Protein AF-A0A9X5XL71-F1 (afdb_monomer_lite)

pLDDT: mean 79.46, std 19.75, range [36.97, 96.12]

Sequence (68 aa):
SVQAQRSGQPAFCVFTDKTLMAIAEAAPDDEGELARIPGVGVRKFNRFGADVLAICAGQEPTGGREGD

Radius of gyration: 12.52 Å; chains: 1; bounding box: 22×30×35 Å

Foldseek 3Di:
DDPDPPPPPPPCVLFDPQQVVQCQVQLDQDLVSNCPGPRCDPVNCVVCVQQSNCVSVVHHRPPDPPDD

Structure (mmCIF, N/CA/C/O backbone):
data_AF-A0A9X5XL71-F1
#
_entry.id   AF-A0A9X5XL71-F1
#
loop_
_atom_site.group_PDB
_atom_site.id
_atom_site.type_symbol
_atom_site.label_atom_id
_atom_site.label_alt_id
_atom_site.label_comp_id
_atom_site.label_asym_id
_atom_site.label_entity_id
_atom_site.label_seq_id
_atom_site.pdbx_PDB_ins_code
_atom_site.Cartn_x
_atom_site.Cartn_y
_atom_site.Cartn_z
_atom_site.occupancy
_atom_site.B_iso_or_equiv
_atom_site.auth_seq_id
_atom_site.auth_comp_id
_atom_site.auth_asym_id
_atom_site.auth_atom_id
_atom_site.pdbx_PDB_model_num
ATOM 1 N N . SER A 1 1 ? 6.686 11.931 24.635 1.00 41.44 1 SER A N 1
ATOM 2 C CA . SER A 1 1 ? 6.661 10.464 24.795 1.00 41.44 1 SER A CA 1
ATOM 3 C C . SER A 1 1 ? 6.444 9.817 23.437 1.00 41.44 1 SER A C 1
ATOM 5 O O . SER A 1 1 ? 5.304 9.682 23.031 1.00 41.44 1 SER A O 1
ATOM 7 N N . VAL A 1 2 ? 7.502 9.514 22.676 1.00 38.72 2 VAL A N 1
ATOM 8 C CA . VAL A 1 2 ? 7.373 8.894 21.331 1.00 38.72 2 VAL A CA 1
ATOM 9 C C . VAL A 1 2 ? 8.396 7.778 21.113 1.00 38.72 2 VAL A C 1
ATOM 11 O O . VAL A 1 2 ? 8.839 7.508 20.002 1.00 38.72 2 VAL A O 1
ATOM 14 N N . GLN A 1 3 ? 8.797 7.116 22.198 1.00 36.97 3 GLN A N 1
ATOM 15 C CA . GLN A 1 3 ? 9.609 5.914 22.096 1.00 36.97 3 GLN A CA 1
ATOM 16 C C . GLN A 1 3 ? 8.742 4.802 21.515 1.00 36.97 3 GLN A C 1
ATOM 18 O O . GLN A 1 3 ? 7.907 4.242 22.212 1.00 36.97 3 GLN A O 1
ATOM 23 N N . ALA A 1 4 ? 8.931 4.544 20.222 1.00 48.28 4 ALA A N 1
ATOM 24 C CA . ALA A 1 4 ? 9.136 3.223 19.641 1.00 48.28 4 ALA A CA 1
ATOM 25 C C . ALA A 1 4 ? 8.900 2.059 20.621 1.00 48.28 4 ALA A C 1
ATOM 27 O O . ALA A 1 4 ? 9.845 1.433 21.107 1.00 48.28 4 ALA A O 1
ATOM 28 N N . GLN A 1 5 ? 7.637 1.740 20.905 1.00 44.47 5 GLN A N 1
ATOM 29 C CA . GLN A 1 5 ? 7.301 0.560 21.696 1.00 44.47 5 GLN A CA 1
ATOM 30 C C . GLN A 1 5 ? 7.370 -0.647 20.756 1.00 44.47 5 GLN A C 1
ATOM 32 O O . GLN A 1 5 ? 6.373 -1.143 20.254 1.00 44.47 5 GLN A O 1
ATOM 37 N N . ARG A 1 6 ? 8.609 -1.023 20.420 1.00 44.34 6 ARG A N 1
ATOM 38 C CA . ARG A 1 6 ? 9.040 -2.309 19.845 1.00 44.34 6 ARG A CA 1
ATOM 39 C C . ARG A 1 6 ? 8.366 -2.752 18.532 1.00 44.34 6 ARG A C 1
ATOM 41 O O . ARG A 1 6 ? 8.278 -3.941 18.259 1.00 44.34 6 ARG A O 1
ATOM 48 N N . SER A 1 7 ? 8.066 -1.766 17.677 1.00 44.47 7 SER A N 1
ATOM 49 C CA . SER A 1 7 ? 7.347 -1.794 16.378 1.00 44.47 7 SER A CA 1
ATOM 50 C C . SER A 1 7 ? 5.860 -1.421 16.448 1.00 44.47 7 SER A C 1
ATOM 52 O O . SER A 1 7 ? 5.163 -1.572 15.458 1.00 44.47 7 SER A O 1
ATOM 54 N N . GLY A 1 8 ? 5.377 -0.857 17.562 1.00 41.03 8 GLY A N 1
ATOM 55 C CA . GLY A 1 8 ? 4.043 -0.244 17.711 1.00 41.03 8 GLY A CA 1
ATOM 56 C C . GLY A 1 8 ? 3.825 1.050 16.912 1.00 41.03 8 GLY A C 1
ATOM 57 O O . GLY A 1 8 ? 3.092 1.934 17.347 1.00 41.03 8 GLY A O 1
ATOM 58 N N . GLN A 1 9 ? 4.504 1.189 15.776 1.00 46.16 9 GLN A N 1
ATOM 59 C CA . GLN A 1 9 ? 4.178 2.165 14.749 1.00 46.16 9 GLN A CA 1
ATOM 60 C C . GLN A 1 9 ? 3.371 1.408 13.692 1.00 46.16 9 GLN A C 1
ATOM 62 O O . GLN A 1 9 ? 3.741 0.270 13.394 1.00 46.16 9 GLN A O 1
ATOM 67 N N . PRO A 1 10 ? 2.282 1.971 13.143 1.00 54.19 10 PRO A N 1
ATOM 68 C CA . PRO A 1 10 ? 1.514 1.265 12.130 1.00 54.19 10 PRO A CA 1
ATOM 69 C C . PRO A 1 10 ? 2.455 0.743 11.042 1.00 54.19 10 PRO A C 1
ATOM 71 O O . PRO A 1 10 ? 3.371 1.463 10.634 1.00 54.19 10 PRO A O 1
ATOM 74 N N . ALA A 1 11 ? 2.268 -0.507 10.606 1.00 61.53 11 ALA A N 1
ATOM 75 C CA . ALA A 1 11 ? 3.214 -1.210 9.732 1.00 61.53 11 ALA A CA 1
ATOM 76 C C . ALA A 1 11 ? 3.587 -0.408 8.468 1.00 61.53 11 ALA A C 1
ATOM 78 O O . ALA A 1 11 ? 4.658 -0.592 7.898 1.00 61.53 11 ALA A O 1
ATOM 79 N N . PHE A 1 12 ? 2.740 0.542 8.075 1.00 62.78 12 PHE A N 1
ATOM 80 C CA . PHE A 1 12 ? 2.939 1.443 6.954 1.00 62.78 12 PHE A CA 1
ATOM 81 C C . PHE A 1 12 ? 3.972 2.569 7.167 1.00 62.78 12 PHE A C 1
ATOM 83 O O . PHE A 1 12 ? 4.372 3.180 6.181 1.00 62.78 12 PHE A O 1
ATOM 90 N N . CYS A 1 13 ? 4.510 2.813 8.371 1.00 66.94 13 CYS A N 1
ATOM 91 C CA . CYS A 1 13 ? 5.632 3.759 8.558 1.00 66.94 13 CYS A CA 1
ATOM 92 C C . CYS A 1 13 ? 6.945 3.323 7.875 1.00 66.94 13 CYS A C 1
ATOM 94 O O . CYS A 1 13 ? 7.928 4.059 7.862 1.00 66.94 13 CYS A O 1
ATOM 96 N N . VAL A 1 14 ? 6.968 2.135 7.270 1.00 79.75 14 VAL A N 1
ATOM 97 C CA . VAL A 1 14 ? 8.019 1.668 6.350 1.00 79.75 14 VAL A CA 1
ATOM 98 C C . VAL A 1 14 ? 7.951 2.322 4.962 1.00 79.75 14 VAL A C 1
ATOM 100 O O . VAL A 1 14 ? 8.895 2.217 4.165 1.00 79.75 14 VAL A O 1
ATOM 103 N N . PHE A 1 15 ? 6.827 2.950 4.625 1.00 87.38 15 PHE A N 1
ATOM 104 C CA . PHE A 1 15 ? 6.658 3.750 3.421 1.00 87.38 15 PHE A CA 1
ATOM 105 C C . PHE A 1 15 ? 7.013 5.207 3.714 1.00 87.38 15 PHE A C 1
ATOM 107 O O . PHE A 1 15 ? 6.868 5.686 4.832 1.00 87.38 15 PHE A O 1
ATOM 114 N N . THR A 1 16 ? 7.511 5.912 2.701 1.00 90.25 16 THR A N 1
ATOM 115 C CA . THR A 1 16 ? 7.680 7.365 2.811 1.00 90.25 16 THR A CA 1
ATOM 116 C C . THR A 1 16 ? 6.320 8.043 2.698 1.00 90.25 16 THR A C 1
ATOM 118 O O . THR A 1 16 ? 5.435 7.500 2.038 1.00 90.25 16 THR A O 1
ATOM 121 N N . ASP A 1 17 ? 6.181 9.258 3.227 1.00 91.06 17 ASP A N 1
ATOM 122 C CA . ASP A 1 17 ? 4.949 10.055 3.109 1.00 91.06 17 ASP A CA 1
ATOM 123 C C . ASP A 1 17 ? 4.482 10.175 1.657 1.00 91.06 17 ASP A C 1
ATOM 125 O O . ASP A 1 17 ? 3.314 9.960 1.353 1.00 91.06 17 ASP A O 1
ATOM 129 N N . LYS A 1 18 ? 5.422 10.404 0.729 1.00 93.75 18 LYS A N 1
ATOM 130 C CA . LYS A 1 18 ? 5.136 10.429 -0.712 1.00 93.75 18 LYS A CA 1
ATOM 131 C C . LYS A 1 18 ? 4.504 9.122 -1.205 1.00 93.75 18 LYS A C 1
ATOM 133 O O . LYS A 1 18 ? 3.614 9.155 -2.044 1.00 93.75 18 LYS A O 1
ATOM 138 N N . THR A 1 19 ? 4.980 7.980 -0.711 1.00 93.31 19 THR A N 1
ATOM 139 C CA . THR A 1 19 ? 4.437 6.667 -1.091 1.00 93.31 19 THR A CA 1
ATOM 140 C C . THR A 1 19 ? 3.060 6.453 -0.462 1.00 93.31 19 THR A C 1
ATOM 142 O O . THR A 1 19 ? 2.157 5.994 -1.146 1.00 93.31 19 THR A O 1
ATOM 145 N N . LEU A 1 20 ? 2.876 6.820 0.811 1.00 92.62 20 LEU A N 1
ATOM 146 C CA . LEU A 1 20 ? 1.580 6.721 1.495 1.00 92.62 20 LEU A CA 1
ATOM 147 C C . LEU A 1 20 ? 0.512 7.577 0.812 1.00 92.62 20 LEU A C 1
ATOM 149 O O . LEU A 1 20 ? -0.604 7.113 0.603 1.00 92.62 20 LEU A O 1
ATOM 153 N N . MET A 1 21 ? 0.877 8.795 0.415 1.00 94.12 21 MET A N 1
ATOM 154 C CA . MET A 1 21 ? -0.001 9.691 -0.326 1.00 94.12 21 MET A CA 1
ATOM 155 C C . MET A 1 21 ? -0.372 9.104 -1.690 1.00 94.12 21 MET A C 1
ATOM 157 O O . MET A 1 21 ? -1.548 9.061 -2.024 1.00 94.12 21 MET A O 1
ATOM 161 N N . ALA A 1 22 ? 0.599 8.551 -2.425 1.00 95.56 22 ALA A N 1
ATOM 162 C CA . ALA A 1 22 ? 0.331 7.898 -3.705 1.00 95.56 22 ALA A CA 1
ATOM 163 C C . ALA A 1 22 ? -0.587 6.669 -3.572 1.00 95.56 22 ALA A C 1
ATOM 165 O O . ALA A 1 22 ? -1.444 6.462 -4.424 1.00 95.56 22 ALA A O 1
ATOM 166 N N . ILE A 1 23 ? -0.438 5.867 -2.510 1.00 94.00 23 ILE A N 1
ATOM 167 C CA . ILE A 1 23 ? -1.346 4.744 -2.220 1.00 94.00 23 ILE A CA 1
ATOM 168 C C . ILE A 1 23 ? -2.758 5.265 -1.936 1.00 94.00 23 ILE A C 1
ATOM 170 O O . ILE A 1 23 ? -3.717 4.737 -2.487 1.00 94.00 23 ILE A O 1
ATOM 174 N N . ALA A 1 24 ? -2.888 6.301 -1.104 1.00 93.06 24 ALA A N 1
ATOM 175 C CA . ALA A 1 24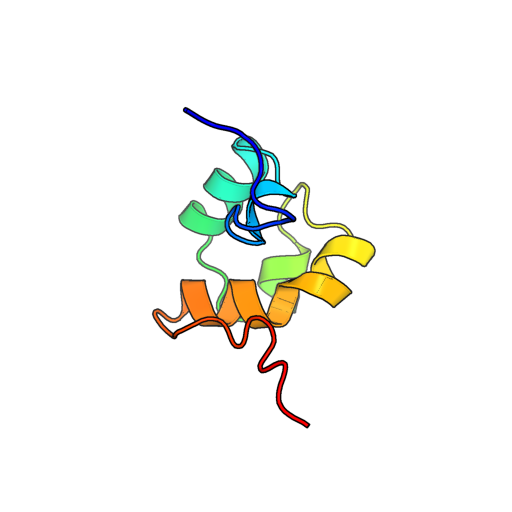 ? -4.186 6.868 -0.745 1.00 93.06 24 ALA A CA 1
ATOM 176 C C . ALA A 1 24 ? -4.904 7.515 -1.941 1.00 93.06 24 ALA A C 1
ATOM 178 O O . ALA A 1 24 ? -6.121 7.411 -2.048 1.00 93.06 24 ALA A O 1
ATOM 179 N N . GLU A 1 25 ? -4.162 8.167 -2.839 1.00 95.25 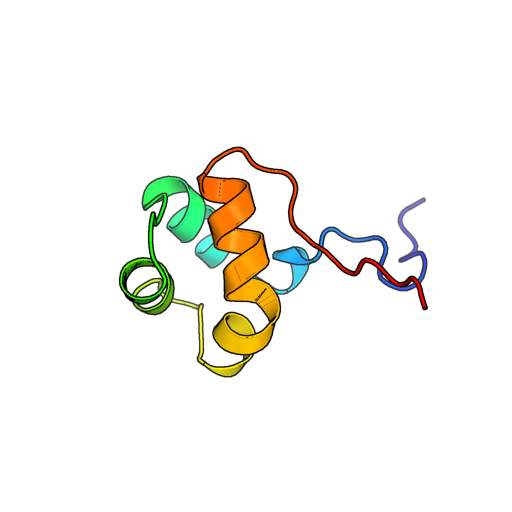25 GLU A N 1
ATOM 180 C CA . GLU A 1 25 ? -4.704 8.764 -4.066 1.00 95.25 25 GLU A CA 1
ATOM 181 C C . GLU A 1 25 ? -5.116 7.710 -5.094 1.00 95.25 25 GLU A C 1
ATOM 183 O O . GLU A 1 25 ? -6.144 7.864 -5.750 1.00 95.25 25 GLU A O 1
ATOM 188 N N . ALA A 1 26 ? -4.310 6.657 -5.252 1.00 96.06 26 ALA A N 1
ATOM 189 C CA . ALA A 1 26 ? -4.596 5.595 -6.205 1.00 96.06 26 ALA A CA 1
ATOM 190 C C . ALA A 1 26 ? -5.689 4.638 -5.718 1.00 96.06 26 ALA A C 1
ATOM 192 O O . ALA A 1 26 ? -6.394 4.095 -6.558 1.00 96.06 26 ALA A O 1
ATOM 193 N N . ALA A 1 27 ? -5.798 4.436 -4.398 1.00 94.88 27 ALA A N 1
ATOM 194 C CA . ALA A 1 27 ? -6.705 3.489 -3.750 1.00 94.88 27 ALA A CA 1
ATOM 195 C C . ALA A 1 27 ? -6.745 2.125 -4.476 1.00 94.88 27 ALA A C 1
ATOM 197 O O . ALA A 1 27 ? -7.785 1.758 -5.009 1.00 94.88 27 ALA A O 1
ATOM 198 N N . PRO A 1 28 ? -5.606 1.406 -4.555 1.00 96.00 28 PRO A N 1
ATOM 199 C CA . PRO A 1 28 ? -5.513 0.184 -5.343 1.00 96.00 28 PRO A CA 1
ATOM 200 C C . PRO A 1 28 ? -6.447 -0.899 -4.806 1.00 96.00 28 PRO A C 1
ATOM 202 O O . PRO A 1 28 ? -6.442 -1.183 -3.604 1.00 96.00 28 PRO A O 1
ATOM 205 N N . ASP A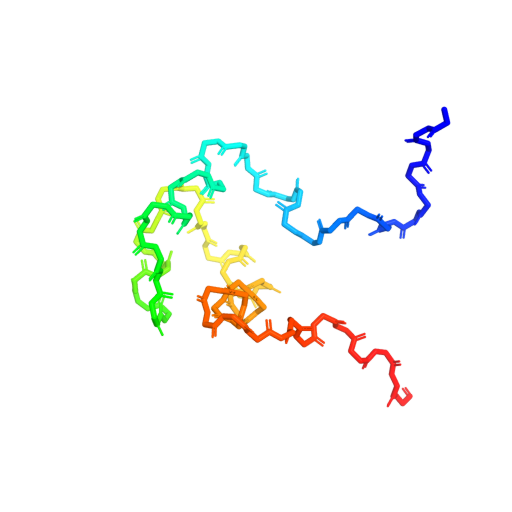 1 29 ? -7.163 -1.547 -5.719 1.00 94.56 29 ASP A N 1
ATOM 206 C CA . ASP A 1 29 ? -8.083 -2.641 -5.396 1.00 94.56 29 ASP A CA 1
ATOM 207 C C . ASP A 1 29 ? -7.416 -4.018 -5.549 1.00 94.56 29 ASP A C 1
ATOM 209 O O . ASP A 1 29 ? -7.918 -5.027 -5.046 1.00 94.56 29 ASP A O 1
ATOM 213 N N . ASP A 1 30 ? -6.260 -4.075 -6.223 1.00 95.06 30 ASP A N 1
ATOM 214 C CA . ASP A 1 30 ? -5.513 -5.309 -6.437 1.00 95.06 30 ASP A CA 1
ATOM 215 C C . ASP A 1 30 ? -3.983 -5.163 -6.357 1.00 95.06 30 ASP A C 1
ATOM 217 O O . ASP A 1 30 ? -3.386 -4.082 -6.307 1.00 95.06 30 ASP A O 1
ATOM 221 N N . GLU A 1 31 ? -3.328 -6.322 -6.342 1.00 94.69 31 GLU A N 1
ATOM 222 C 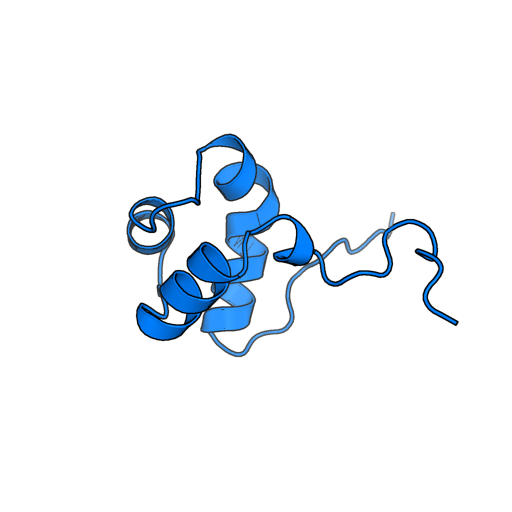CA . GLU A 1 31 ? -1.878 -6.458 -6.269 1.00 94.69 31 GLU A CA 1
ATOM 223 C C . GLU A 1 31 ? -1.128 -5.770 -7.419 1.00 94.69 31 GLU A C 1
ATOM 225 O O . GLU A 1 31 ? -0.060 -5.188 -7.206 1.00 94.69 31 GLU A O 1
ATOM 230 N N . GLY A 1 32 ? -1.666 -5.829 -8.637 1.00 95.50 32 GLY A N 1
ATOM 231 C CA . GLY A 1 32 ? -1.048 -5.247 -9.825 1.00 95.50 32 GLY A CA 1
ATOM 232 C C . GLY A 1 32 ? -1.125 -3.723 -9.824 1.00 95.50 32 GLY A C 1
ATOM 233 O O . GLY A 1 32 ? -0.188 -3.047 -10.260 1.00 95.50 32 GLY A O 1
ATOM 234 N N . GLU A 1 33 ? -2.214 -3.161 -9.312 1.00 96.12 33 GLU A N 1
ATOM 235 C CA . GLU A 1 33 ? -2.355 -1.727 -9.070 1.00 96.12 33 GLU A CA 1
ATOM 236 C C . GLU A 1 33 ? -1.390 -1.249 -7.992 1.00 96.12 33 GLU A C 1
ATOM 238 O O . GLU A 1 33 ? -0.622 -0.309 -8.227 1.00 96.12 33 GLU A O 1
ATOM 243 N N . LEU A 1 34 ? -1.334 -1.954 -6.861 1.00 95.44 34 LEU A N 1
ATOM 244 C CA . LEU A 1 34 ? -0.422 -1.618 -5.773 1.00 95.44 34 LEU A CA 1
ATOM 245 C C . LEU A 1 34 ? 1.054 -1.704 -6.204 1.00 95.44 34 LEU A C 1
ATOM 247 O O . LEU A 1 34 ? 1.858 -0.838 -5.849 1.00 95.44 34 LEU A O 1
ATOM 251 N N . ALA A 1 35 ? 1.423 -2.705 -7.007 1.00 94.25 35 ALA A N 1
ATOM 252 C CA . ALA A 1 35 ? 2.787 -2.878 -7.509 1.00 94.25 35 ALA A CA 1
ATOM 253 C C . ALA A 1 35 ? 3.239 -1.761 -8.469 1.00 94.25 35 ALA A C 1
ATOM 255 O O . ALA A 1 35 ? 4.443 -1.567 -8.664 1.00 94.25 35 ALA A O 1
ATOM 256 N N . ARG A 1 36 ? 2.302 -1.010 -9.064 1.00 95.06 36 ARG A N 1
ATOM 257 C CA . ARG A 1 36 ? 2.612 0.143 -9.926 1.00 95.06 36 ARG A CA 1
ATOM 258 C C . ARG A 1 36 ? 2.892 1.424 -9.140 1.00 95.06 36 ARG A C 1
ATOM 260 O O . ARG A 1 36 ? 3.392 2.385 -9.728 1.00 95.06 36 ARG A O 1
ATOM 267 N N . ILE A 1 37 ? 2.620 1.453 -7.834 1.00 96.00 37 ILE A N 1
ATOM 268 C CA . ILE A 1 37 ? 2.816 2.649 -7.013 1.00 96.00 37 ILE A CA 1
ATOM 269 C C . ILE A 1 37 ? 4.314 2.942 -6.807 1.00 96.00 37 ILE A C 1
ATOM 271 O O . ILE A 1 37 ? 5.055 2.107 -6.272 1.00 96.00 37 ILE A O 1
ATOM 275 N N . PRO A 1 38 ? 4.796 4.151 -7.159 1.00 93.31 38 PRO A N 1
ATOM 276 C CA . PRO A 1 38 ? 6.183 4.535 -6.925 1.00 93.31 38 PRO A CA 1
ATOM 277 C C . PRO A 1 38 ? 6.559 4.451 -5.440 1.00 93.31 38 PRO A C 1
ATOM 279 O O . PRO A 1 38 ? 5.940 5.088 -4.593 1.00 93.31 38 PRO A O 1
ATOM 282 N N . GLY A 1 39 ? 7.615 3.696 -5.124 1.00 90.56 39 GLY A N 1
ATOM 283 C CA . GLY A 1 39 ? 8.069 3.476 -3.742 1.00 90.56 39 GLY A CA 1
ATOM 284 C C . GLY A 1 39 ? 7.595 2.158 -3.117 1.00 90.56 39 GLY A C 1
ATOM 285 O O . GLY A 1 39 ? 8.125 1.761 -2.069 1.00 90.56 39 GLY A O 1
ATOM 286 N N . VAL A 1 40 ? 6.692 1.432 -3.787 1.00 92.81 40 VAL A N 1
ATOM 287 C CA . VAL A 1 40 ? 6.298 0.058 -3.445 1.00 92.81 40 VAL A CA 1
ATOM 288 C C . VAL A 1 40 ? 7.157 -0.929 -4.240 1.00 92.81 40 VAL A C 1
ATOM 290 O O . VAL A 1 40 ? 6.813 -1.390 -5.319 1.00 92.81 40 VAL A O 1
ATOM 293 N N . GLY A 1 41 ? 8.344 -1.238 -3.714 1.00 90.94 41 GLY A N 1
ATOM 294 C CA . GLY A 1 41 ? 9.207 -2.273 -4.292 1.00 90.94 41 GLY A CA 1
ATOM 295 C C . GLY A 1 41 ? 8.788 -3.689 -3.881 1.00 90.94 41 GLY A C 1
ATOM 296 O O . GLY A 1 41 ? 8.157 -3.867 -2.840 1.00 90.94 41 GLY A O 1
ATOM 297 N N . VAL A 1 42 ? 9.253 -4.702 -4.623 1.00 89.81 42 VAL A N 1
ATOM 298 C CA . VAL A 1 42 ? 8.955 -6.141 -4.415 1.00 89.81 42 VAL A CA 1
ATOM 299 C C . VAL A 1 42 ? 9.047 -6.577 -2.949 1.00 89.81 42 VAL A C 1
ATOM 301 O O . VAL A 1 42 ? 8.171 -7.264 -2.439 1.00 89.81 42 VAL A O 1
ATOM 304 N N . ARG A 1 43 ? 10.088 -6.144 -2.225 1.00 89.88 43 ARG A N 1
ATOM 305 C CA . ARG A 1 43 ? 10.264 -6.498 -0.804 1.00 89.88 43 ARG A CA 1
ATOM 306 C C . ARG A 1 43 ? 9.150 -5.958 0.093 1.00 89.88 43 ARG A C 1
ATOM 308 O O . ARG A 1 43 ? 8.758 -6.636 1.034 1.00 89.88 43 ARG A O 1
ATOM 315 N N . LYS A 1 44 ? 8.690 -4.730 -0.160 1.00 88.62 44 LYS A N 1
ATOM 316 C CA . LYS A 1 44 ? 7.605 -4.113 0.611 1.00 88.62 44 LYS A CA 1
ATOM 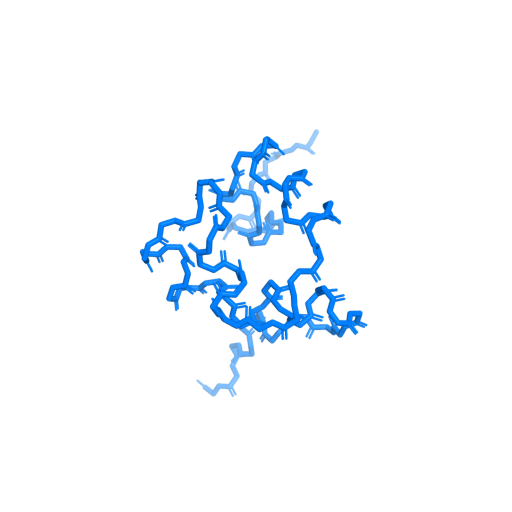317 C C . LYS A 1 44 ? 6.265 -4.704 0.198 1.00 88.62 44 LYS A C 1
ATOM 319 O O . LYS A 1 44 ? 5.475 -5.032 1.069 1.00 88.62 44 LYS A O 1
ATOM 324 N N . PHE A 1 45 ? 6.064 -4.908 -1.100 1.00 90.62 45 PHE A N 1
ATOM 325 C CA . PHE A 1 45 ? 4.881 -5.564 -1.639 1.00 90.62 45 PHE A CA 1
ATOM 326 C C . PHE A 1 45 ? 4.667 -6.952 -1.014 1.00 90.62 45 PHE A C 1
ATOM 328 O O . PHE A 1 45 ? 3.646 -7.184 -0.383 1.00 90.62 45 PHE A O 1
ATOM 335 N N . ASN A 1 46 ? 5.680 -7.822 -1.041 1.00 89.81 46 ASN A N 1
ATOM 336 C CA . ASN A 1 46 ? 5.568 -9.166 -0.461 1.00 89.81 46 ASN A CA 1
ATOM 337 C C . ASN A 1 46 ? 5.285 -9.163 1.049 1.00 89.81 46 ASN A C 1
ATOM 339 O O . ASN A 1 46 ? 4.757 -10.134 1.574 1.00 89.81 46 ASN A O 1
ATOM 343 N N . ARG A 1 47 ? 5.696 -8.109 1.764 1.00 86.69 47 ARG A N 1
ATOM 344 C CA . ARG A 1 47 ? 5.577 -8.037 3.225 1.00 86.69 47 ARG A CA 1
ATOM 345 C C . ARG A 1 47 ? 4.302 -7.344 3.697 1.00 86.69 47 ARG A C 1
ATOM 347 O O . ARG A 1 47 ? 3.811 -7.682 4.764 1.00 86.69 47 ARG A O 1
ATOM 354 N N . PHE A 1 48 ? 3.820 -6.361 2.947 1.00 88.88 48 PHE A N 1
ATOM 355 C CA . PHE A 1 48 ? 2.751 -5.458 3.379 1.00 88.88 48 PHE A CA 1
ATOM 356 C C . PHE A 1 48 ? 1.585 -5.395 2.391 1.00 88.88 48 PHE A C 1
ATOM 358 O O . PHE A 1 48 ? 0.594 -4.746 2.692 1.00 88.88 48 PHE A O 1
ATOM 365 N N . GLY A 1 49 ? 1.692 -6.027 1.219 1.00 90.56 49 GLY A N 1
ATOM 366 C CA . GLY A 1 49 ? 0.727 -5.885 0.129 1.00 90.56 49 GLY A CA 1
ATOM 367 C C . GLY A 1 49 ? -0.693 -6.244 0.546 1.00 90.56 49 GLY A C 1
ATOM 368 O O . GLY A 1 49 ? -1.593 -5.428 0.388 1.00 90.56 49 GLY A O 1
ATOM 369 N N . ALA A 1 50 ? -0.866 -7.410 1.172 1.00 91.56 50 ALA A N 1
ATOM 370 C CA . ALA A 1 50 ? -2.165 -7.861 1.667 1.00 91.56 50 ALA A CA 1
ATOM 371 C C . ALA A 1 50 ? -2.779 -6.887 2.689 1.00 91.56 50 ALA A C 1
ATOM 373 O O . ALA A 1 50 ? -3.945 -6.526 2.573 1.00 91.56 50 ALA A O 1
ATOM 374 N N . ASP A 1 51 ? -1.984 -6.412 3.652 1.00 90.44 51 ASP A N 1
ATOM 375 C CA . ASP A 1 51 ? -2.463 -5.480 4.676 1.00 90.44 51 ASP A CA 1
ATOM 376 C C . ASP A 1 51 ? -2.804 -4.102 4.088 1.00 90.44 51 ASP A C 1
ATOM 378 O O . ASP A 1 51 ? -3.777 -3.478 4.504 1.00 90.44 51 ASP A O 1
ATOM 382 N N . VAL A 1 52 ? -2.034 -3.623 3.105 1.00 90.69 52 VAL A N 1
ATOM 383 C CA . VAL A 1 52 ? -2.318 -2.356 2.411 1.00 90.69 52 VAL A CA 1
ATOM 384 C C . VAL A 1 52 ? -3.621 -2.452 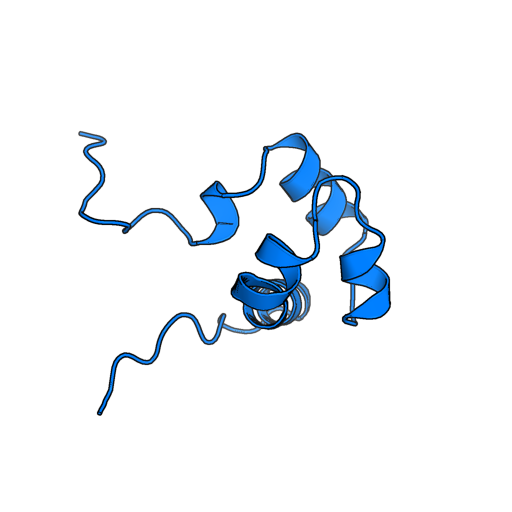1.621 1.00 90.69 52 VAL A C 1
ATOM 386 O O . VAL A 1 52 ? -4.451 -1.556 1.737 1.00 90.69 52 VAL A O 1
ATOM 389 N N . LEU A 1 53 ? -3.825 -3.538 0.872 1.00 93.75 53 LEU A N 1
ATOM 390 C CA . LEU A 1 53 ? -5.060 -3.756 0.115 1.00 93.75 53 LEU A CA 1
ATOM 391 C C . LEU A 1 53 ? -6.276 -3.869 1.039 1.00 93.75 53 LEU A C 1
ATOM 393 O O . LEU A 1 53 ? -7.302 -3.251 0.768 1.00 93.75 53 LEU A O 1
ATOM 397 N N . ALA A 1 54 ? -6.146 -4.573 2.168 1.00 91.44 54 ALA A N 1
ATOM 398 C CA . ALA A 1 54 ? -7.201 -4.646 3.175 1.00 91.44 54 ALA A CA 1
ATOM 399 C C . ALA A 1 54 ? -7.592 -3.247 3.679 1.00 91.44 54 ALA A C 1
ATOM 401 O O . ALA A 1 54 ? -8.772 -2.906 3.693 1.00 91.44 54 ALA A O 1
ATOM 402 N N . ILE A 1 55 ? -6.610 -2.403 4.013 1.00 90.25 55 ILE A N 1
ATOM 403 C CA . ILE A 1 55 ? -6.866 -1.024 4.456 1.00 90.25 55 ILE A CA 1
ATOM 404 C C . ILE A 1 55 ? -7.546 -0.199 3.355 1.00 90.25 55 ILE A C 1
ATOM 406 O O . ILE A 1 55 ? -8.500 0.522 3.646 1.00 90.25 55 ILE A O 1
ATOM 410 N N . CYS A 1 56 ? -7.088 -0.300 2.102 1.00 91.69 56 CYS A N 1
ATOM 411 C CA . CYS A 1 56 ? -7.703 0.396 0.965 1.00 91.69 56 CYS A CA 1
ATOM 412 C C . CYS A 1 56 ? -9.163 -0.032 0.753 1.00 91.69 56 CYS A C 1
ATOM 414 O O . CYS A 1 56 ? -10.018 0.817 0.508 1.00 91.69 56 CYS A O 1
ATOM 416 N N . ALA A 1 57 ? -9.469 -1.311 0.972 1.00 92.31 57 ALA A N 1
ATOM 417 C CA . ALA A 1 57 ? -10.826 -1.851 0.955 1.00 92.31 57 ALA A CA 1
ATOM 418 C C . ALA A 1 57 ? -11.657 -1.510 2.216 1.00 92.31 57 ALA A C 1
ATOM 420 O O . ALA A 1 57 ? -12.798 -1.959 2.347 1.00 92.31 57 ALA A O 1
ATOM 421 N N . GLY A 1 58 ? -11.110 -0.737 3.165 1.00 89.81 58 GLY A N 1
ATOM 422 C CA . GLY A 1 58 ? -11.774 -0.378 4.424 1.00 89.81 58 GLY A CA 1
ATOM 423 C C . GLY A 1 58 ? -11.869 -1.530 5.430 1.00 89.81 58 GLY A C 1
ATOM 424 O O . GLY A 1 58 ? -12.718 -1.510 6.323 1.00 89.81 58 GLY A O 1
ATOM 425 N N . GLN A 1 59 ? -11.031 -2.550 5.273 1.00 89.75 59 GLN A N 1
ATOM 426 C CA . GLN A 1 59 ? -10.959 -3.731 6.123 1.00 89.75 59 GLN A CA 1
ATOM 427 C C . GLN A 1 59 ? -9.830 -3.581 7.150 1.00 89.75 59 GLN A C 1
ATOM 429 O O . GLN A 1 59 ? -8.862 -2.845 6.951 1.00 89.75 59 GLN A O 1
ATOM 434 N N . GLU A 1 60 ? -9.940 -4.310 8.260 1.00 80.81 60 GLU A N 1
ATOM 435 C CA . GLU A 1 60 ? -8.846 -4.407 9.226 1.00 80.81 60 GLU A CA 1
ATOM 436 C C . GLU A 1 60 ? -7.655 -5.138 8.580 1.00 80.81 60 GLU A C 1
ATOM 438 O O . GLU A 1 60 ? -7.841 -6.243 8.052 1.00 80.81 60 GLU A O 1
ATOM 443 N N . PRO A 1 61 ? -6.436 -4.567 8.612 1.00 76.81 61 PRO A N 1
ATOM 444 C CA . PRO A 1 61 ? -5.252 -5.265 8.143 1.00 76.81 61 PRO A CA 1
ATOM 445 C C . PRO A 1 61 ? -5.054 -6.533 8.972 1.00 76.81 61 PRO A C 1
ATOM 447 O O . PRO A 1 61 ? -5.112 -6.520 10.202 1.00 76.81 61 PRO A O 1
ATOM 450 N N . THR A 1 62 ? -4.785 -7.644 8.295 1.00 68.19 62 THR A N 1
ATOM 451 C CA . THR A 1 62 ? -4.508 -8.946 8.920 1.00 68.19 62 THR A CA 1
ATOM 452 C C . THR A 1 62 ? -3.277 -8.950 9.819 1.00 68.19 62 THR A C 1
ATOM 454 O O . THR A 1 62 ? -3.116 -9.906 10.582 1.00 68.19 62 THR A O 1
ATOM 457 N N . GLY A 1 63 ? -2.446 -7.904 9.709 1.00 63.53 63 GLY A N 1
ATOM 458 C CA . GLY A 1 63 ? -1.413 -7.445 10.631 1.00 63.53 63 GLY A CA 1
ATOM 459 C C . GLY A 1 63 ? -1.157 -8.393 11.785 1.00 63.53 63 GLY A C 1
ATOM 460 O O . GLY A 1 63 ? -1.679 -8.181 12.871 1.00 63.53 63 GLY A O 1
ATOM 461 N N . GLY A 1 64 ? -0.372 -9.441 11.515 1.00 55.47 64 GLY A N 1
ATOM 462 C CA . GLY A 1 64 ? 0.064 -10.409 12.512 1.00 55.47 64 GLY A CA 1
ATOM 463 C C . GLY A 1 64 ? -1.025 -10.788 13.514 1.00 55.47 64 GLY A C 1
ATOM 464 O O . GLY A 1 64 ? -0.969 -10.372 14.669 1.00 55.47 64 GLY A O 1
ATOM 465 N N . ARG A 1 65 ? -1.942 -11.685 13.141 1.00 48.72 65 ARG A N 1
ATOM 466 C CA . ARG A 1 65 ? -2.388 -12.675 14.129 1.00 48.72 65 ARG A CA 1
ATOM 467 C C . ARG A 1 65 ? -1.157 -13.499 14.543 1.00 48.72 65 ARG A C 1
ATOM 469 O O . ARG A 1 65 ? -0.949 -14.597 14.044 1.00 48.72 65 ARG A O 1
ATOM 476 N N . GLU A 1 66 ? -0.304 -12.936 15.400 1.00 47.84 66 GLU A N 1
ATOM 477 C CA . GLU A 1 66 ? 0.534 -13.716 16.308 1.00 47.84 66 GLU A CA 1
ATOM 478 C C . GLU A 1 66 ? -0.446 -14.493 17.186 1.00 47.84 66 GLU A C 1
ATOM 480 O O . GLU A 1 66 ? -1.128 -13.930 18.042 1.00 47.84 66 GLU A O 1
ATOM 485 N N . GLY A 1 67 ? -0.613 -15.769 16.865 1.00 51.25 67 GLY A N 1
ATOM 486 C CA . GLY A 1 67 ? -1.600 -16.625 17.498 1.00 51.25 67 GLY A CA 1
ATOM 487 C C . GLY A 1 67 ? -1.616 -18.026 16.902 1.00 51.25 67 GLY A C 1
ATOM 488 O O . GLY A 1 67 ? -2.661 -18.450 16.418 1.00 51.25 67 GLY A O 1
ATOM 489 N N . ASP A 1 68 ? -0.457 -18.689 16.909 1.00 41.31 68 ASP A N 1
ATOM 490 C CA . ASP A 1 68 ? -0.281 -20.013 17.535 1.00 41.31 68 ASP A CA 1
ATOM 491 C C . ASP A 1 68 ? 1.124 -20.081 18.159 1.00 41.31 68 ASP A C 1
ATOM 493 O O . ASP A 1 68 ? 2.096 -19.733 17.445 1.00 41.31 68 ASP A O 1
#

Secondary structure (DSSP, 8-state):
-----TT-S-GGGGS-HHHHHHHHHH--SSHHHHHTSTT--HHHHHHHHHHHHHHHTTPPP-TT----